Protein AF-A0A0G4FJQ0-F1 (afdb_monomer_lite)

Structure (mmCIF, N/CA/C/O backbone):
data_AF-A0A0G4FJQ0-F1
#
_entry.id   AF-A0A0G4FJQ0-F1
#
loop_
_atom_site.group_PDB
_atom_site.id
_atom_site.type_symbol
_atom_site.label_atom_id
_atom_site.label_alt_id
_atom_site.label_comp_id
_atom_site.label_asym_id
_atom_site.label_entity_id
_atom_site.label_seq_id
_atom_site.pdbx_PDB_ins_code
_atom_site.Cartn_x
_atom_site.Cartn_y
_atom_site.Cartn_z
_atom_site.occupancy
_atom_site.B_iso_or_equiv
_atom_site.auth_seq_id
_atom_site.auth_comp_id
_atom_site.auth_asym_id
_atom_site.auth_atom_id
_atom_site.pdbx_PDB_model_num
ATOM 1 N N . MET A 1 1 ? -19.719 -41.787 26.994 1.00 48.47 1 MET A N 1
ATOM 2 C CA . MET A 1 1 ? -18.683 -42.376 26.122 1.00 48.47 1 MET A CA 1
ATOM 3 C C . MET A 1 1 ? -19.285 -42.510 24.739 1.00 48.47 1 MET A C 1
ATOM 5 O O . MET A 1 1 ? -20.179 -43.319 24.557 1.00 48.47 1 MET A O 1
ATOM 9 N N . GLY A 1 2 ? -18.888 -41.643 23.816 1.00 45.47 2 GLY A N 1
ATOM 10 C CA . GLY A 1 2 ? -19.384 -41.619 22.444 1.00 45.47 2 GLY A CA 1
ATOM 11 C C . GLY A 1 2 ? -18.352 -40.880 21.615 1.00 45.47 2 GLY A C 1
ATOM 12 O O . GLY A 1 2 ? -18.324 -39.655 21.619 1.00 45.47 2 GLY A O 1
ATOM 13 N N . GLY A 1 3 ? -17.422 -41.639 21.041 1.00 44.09 3 GLY A N 1
ATOM 14 C CA . GLY A 1 3 ? -16.416 -41.122 20.128 1.00 44.09 3 GLY A CA 1
ATOM 15 C C . GLY A 1 3 ? -17.043 -40.893 18.761 1.00 44.09 3 GLY A C 1
ATOM 16 O O . GLY A 1 3 ? -17.781 -41.734 18.253 1.00 44.09 3 GLY A O 1
ATOM 17 N N . SER A 1 4 ? -16.748 -39.750 18.163 1.00 49.91 4 SER A N 1
ATOM 18 C CA . SER A 1 4 ? -16.982 -39.504 16.746 1.00 49.91 4 SER A CA 1
ATOM 19 C C . SER A 1 4 ? -15.782 -38.736 16.222 1.00 49.91 4 SER A C 1
ATOM 21 O O . SER A 1 4 ? -15.683 -37.519 16.338 1.00 49.91 4 SER A O 1
ATOM 23 N N . SER A 1 5 ? -14.829 -39.514 15.720 1.00 45.50 5 SER A N 1
ATOM 24 C CA . SER A 1 5 ? -13.862 -39.083 14.721 1.00 45.50 5 SER A CA 1
ATOM 25 C C . SER A 1 5 ? -14.615 -38.782 13.429 1.00 45.50 5 SER A C 1
ATOM 27 O O . SER A 1 5 ? -15.471 -39.584 13.069 1.00 45.50 5 SER A O 1
ATOM 29 N N . SER A 1 6 ? -14.277 -37.686 12.743 1.00 44.84 6 SER A N 1
ATOM 30 C CA . SER A 1 6 ? -14.280 -37.601 11.274 1.00 44.84 6 SER A CA 1
ATOM 31 C C . SER A 1 6 ? -13.671 -36.276 10.793 1.00 44.84 6 SER A C 1
ATOM 33 O O . SER A 1 6 ? -14.238 -35.210 10.999 1.00 44.84 6 SER A O 1
ATOM 35 N N . THR A 1 7 ? -12.498 -36.421 10.164 1.00 50.88 7 THR A N 1
ATOM 36 C CA . THR A 1 7 ? -11.995 -35.758 8.938 1.00 50.88 7 THR A CA 1
ATOM 37 C C . THR A 1 7 ? -11.987 -34.222 8.807 1.00 50.88 7 THR A C 1
ATOM 39 O O . THR A 1 7 ? -13.052 -33.607 8.785 1.00 50.88 7 THR A O 1
ATOM 42 N N . PRO A 1 8 ? -10.817 -33.596 8.547 1.00 52.09 8 PRO A N 1
ATOM 43 C CA . PRO A 1 8 ? -10.756 -32.256 7.970 1.00 52.09 8 PRO A CA 1
ATOM 44 C C . PRO A 1 8 ? -11.090 -32.296 6.468 1.00 52.09 8 PRO A C 1
ATOM 46 O O . PRO A 1 8 ? -10.490 -33.054 5.709 1.00 52.09 8 PRO A O 1
ATOM 49 N N . SER A 1 9 ? -12.046 -31.470 6.039 1.00 45.91 9 SER A N 1
ATOM 50 C CA . SER A 1 9 ? -12.288 -31.179 4.623 1.00 45.91 9 SER A CA 1
ATOM 51 C C . SER A 1 9 ? -11.188 -30.265 4.084 1.00 45.91 9 SER A C 1
ATOM 53 O O . SER A 1 9 ? -11.183 -29.062 4.344 1.00 45.91 9 SER A O 1
ATOM 55 N N . GLU A 1 10 ? -10.280 -30.840 3.300 1.00 46.84 10 GLU A N 1
ATOM 56 C CA . GLU A 1 10 ? -9.546 -30.123 2.258 1.00 46.84 10 GLU A CA 1
ATOM 57 C C . GLU A 1 10 ? -10.548 -29.463 1.303 1.00 46.84 10 GLU A C 1
ATOM 59 O O . GLU A 1 10 ? -11.473 -30.105 0.805 1.00 46.84 10 GLU A O 1
ATOM 64 N N . THR A 1 11 ? -10.372 -28.166 1.057 1.00 48.81 11 THR A N 1
ATOM 65 C CA . THR A 1 11 ? -11.055 -27.445 -0.023 1.00 48.81 11 THR A CA 1
ATOM 66 C C . THR A 1 11 ? -9.965 -26.829 -0.903 1.00 48.81 11 THR A C 1
ATOM 68 O O . THR A 1 11 ? -9.028 -26.244 -0.356 1.00 48.81 11 THR A O 1
ATOM 71 N N . PRO A 1 12 ? -10.029 -27.020 -2.232 1.00 51.97 12 PRO A N 1
ATOM 72 C CA . PRO A 1 12 ? -8.867 -26.954 -3.105 1.00 51.97 12 PRO A CA 1
ATOM 73 C C . PRO A 1 12 ? -8.392 -25.532 -3.394 1.00 51.97 12 PRO A C 1
ATOM 75 O O . PRO A 1 12 ? -9.171 -24.597 -3.586 1.00 51.97 12 PRO A O 1
ATOM 78 N N . GLU A 1 13 ? -7.072 -25.433 -3.481 1.00 44.97 13 GLU A N 1
ATOM 79 C CA . GLU A 1 13 ? -6.298 -24.326 -4.017 1.00 44.97 13 GLU A CA 1
ATOM 80 C C . GLU A 1 13 ? -6.778 -23.990 -5.439 1.00 44.97 13 GLU A C 1
ATOM 82 O O . GLU A 1 13 ? -6.621 -24.759 -6.389 1.00 44.97 13 GLU A O 1
ATOM 87 N N . SER A 1 14 ? -7.420 -22.830 -5.570 1.00 48.31 14 SER A N 1
ATOM 88 C CA . SER A 1 14 ? -7.853 -22.253 -6.840 1.00 48.31 14 SER A CA 1
ATOM 89 C C . SER A 1 14 ? -6.628 -21.813 -7.646 1.00 48.31 14 SER A C 1
ATOM 91 O O . SER A 1 14 ? -6.227 -20.651 -7.598 1.00 48.31 14 SER A O 1
ATOM 93 N N . SER A 1 15 ? -6.039 -22.743 -8.398 1.00 50.84 15 SER A N 1
ATOM 94 C CA . SER A 1 15 ? -5.095 -22.430 -9.474 1.00 50.84 15 SER A CA 1
ATOM 95 C C . SER A 1 15 ? -5.780 -21.573 -10.552 1.00 50.84 15 SER A C 1
ATOM 97 O O . SER A 1 15 ? -6.897 -21.901 -10.963 1.00 50.84 15 SER A O 1
ATOM 99 N N . PRO A 1 16 ? -5.153 -20.490 -11.046 1.00 54.75 16 PRO A N 1
ATOM 100 C CA . PRO A 1 16 ? -5.652 -19.785 -12.222 1.00 54.75 16 PRO A CA 1
ATOM 101 C C . PRO A 1 16 ? -5.537 -20.696 -13.458 1.00 54.75 16 PRO A C 1
ATOM 103 O O . PRO A 1 16 ? -4.582 -21.474 -13.548 1.00 54.75 16 PRO A O 1
ATOM 106 N N . PRO A 1 17 ? -6.468 -20.622 -14.428 1.00 47.12 17 PRO A N 1
ATOM 107 C CA . PRO A 1 17 ? -6.335 -21.390 -15.654 1.00 47.12 17 PRO A CA 1
ATOM 108 C C . PRO A 1 17 ? -5.073 -20.932 -16.386 1.00 47.12 17 PRO A C 1
ATOM 110 O O . PRO A 1 17 ? -4.906 -19.750 -16.694 1.00 47.12 17 PRO A O 1
ATOM 113 N N . ALA A 1 18 ? -4.182 -21.884 -16.657 1.00 41.84 18 ALA A N 1
ATOM 114 C CA . ALA A 1 18 ? -3.113 -21.704 -17.618 1.00 41.84 18 ALA A CA 1
ATOM 115 C C . ALA A 1 18 ? -3.754 -21.280 -18.944 1.00 41.84 18 ALA A C 1
ATOM 117 O O . ALA A 1 18 ? -4.465 -22.060 -19.576 1.00 41.84 18 ALA A O 1
ATOM 118 N N . ALA A 1 19 ? -3.539 -20.029 -19.345 1.00 47.53 19 ALA A N 1
ATOM 119 C CA . ALA A 1 19 ? -3.826 -19.592 -20.696 1.00 47.53 19 ALA A CA 1
ATOM 120 C C . ALA A 1 19 ? -2.843 -20.317 -21.621 1.00 47.53 19 ALA A C 1
ATOM 122 O O . ALA A 1 19 ? -1.743 -19.839 -21.893 1.00 47.53 19 ALA A O 1
ATOM 123 N N . THR A 1 20 ? -3.221 -21.509 -22.074 1.00 50.16 20 THR A N 1
ATOM 124 C CA . THR A 1 20 ? -2.639 -22.126 -23.259 1.00 50.16 20 THR A CA 1
ATOM 125 C C . THR A 1 20 ? -3.051 -21.268 -24.445 1.00 50.16 20 THR A C 1
ATOM 127 O O . THR A 1 20 ? -4.046 -21.532 -25.115 1.00 50.16 20 THR A O 1
ATOM 130 N N . ASN A 1 21 ? -2.292 -20.200 -24.688 1.00 53.72 21 ASN A N 1
ATOM 131 C CA . ASN A 1 21 ? -2.223 -19.595 -26.007 1.00 53.72 21 ASN A CA 1
ATOM 132 C C . ASN A 1 21 ? -1.510 -20.608 -26.906 1.00 53.72 21 ASN A C 1
ATOM 134 O O . ASN A 1 21 ? -0.311 -20.497 -27.161 1.00 53.72 21 ASN A O 1
ATOM 138 N N . GLU A 1 22 ? -2.238 -21.635 -27.345 1.00 51.16 22 GLU A N 1
ATOM 139 C CA . GLU A 1 22 ? -1.867 -22.357 -28.550 1.00 51.16 22 GLU A CA 1
ATOM 140 C C . GLU A 1 22 ? -1.936 -21.338 -29.683 1.00 51.16 22 GLU A C 1
ATOM 142 O O . GLU A 1 22 ? -2.995 -21.019 -30.220 1.00 51.16 22 GLU A O 1
ATOM 147 N N . ILE A 1 23 ? -0.783 -20.754 -29.997 1.00 54.53 23 ILE A N 1
ATOM 148 C CA . ILE A 1 23 ? -0.593 -20.012 -31.231 1.00 54.53 23 ILE A CA 1
ATOM 149 C C . ILE A 1 23 ? -0.654 -21.072 -32.328 1.00 54.53 23 ILE A C 1
ATOM 151 O O . ILE A 1 23 ? 0.353 -21.681 -32.689 1.00 54.53 23 ILE A O 1
ATOM 155 N N . ILE A 1 24 ? -1.862 -21.342 -32.816 1.00 53.91 24 ILE A N 1
ATOM 156 C CA . ILE A 1 24 ? -2.073 -22.128 -34.023 1.00 53.91 24 ILE A CA 1
ATOM 157 C C . ILE A 1 24 ? -1.514 -21.277 -35.167 1.00 53.91 24 ILE A C 1
ATOM 159 O O . ILE A 1 24 ? -2.190 -20.401 -35.702 1.00 53.91 24 ILE A O 1
ATOM 163 N N . LEU A 1 25 ? -0.241 -21.494 -35.503 1.00 54.25 25 LEU A N 1
ATOM 164 C CA . LEU A 1 25 ? 0.376 -20.975 -36.720 1.00 54.25 25 LEU A CA 1
ATOM 165 C C . LEU A 1 25 ? -0.247 -21.715 -37.905 1.00 54.25 25 LEU A C 1
ATOM 167 O O . LEU A 1 25 ? 0.255 -22.745 -38.352 1.00 54.25 25 LEU A O 1
ATOM 171 N N . THR A 1 26 ? -1.381 -21.219 -38.393 1.00 63.94 26 THR A N 1
ATOM 172 C CA . THR A 1 26 ? -1.929 -21.674 -39.668 1.00 63.94 26 THR A CA 1
ATOM 173 C C . THR A 1 26 ? -0.994 -21.244 -40.808 1.00 63.94 26 THR A C 1
ATOM 175 O O . THR A 1 26 ? -0.455 -20.133 -40.771 1.00 63.94 26 THR A O 1
ATOM 178 N N . PRO A 1 27 ? -0.799 -22.080 -41.847 1.00 59.88 27 PRO A N 1
ATOM 179 C CA . PRO A 1 27 ? 0.024 -21.739 -43.014 1.00 59.88 27 PRO A CA 1
ATOM 180 C C . PRO A 1 27 ? -0.407 -20.437 -43.706 1.00 59.88 27 PRO A C 1
ATOM 182 O O . PRO A 1 27 ? 0.423 -19.746 -44.292 1.00 59.88 27 PRO A O 1
ATOM 185 N N . ASP A 1 28 ? -1.683 -20.065 -43.577 1.00 56.53 28 ASP A N 1
ATOM 186 C CA . ASP A 1 28 ? -2.228 -18.819 -44.118 1.00 56.53 28 ASP A CA 1
ATOM 187 C C . ASP A 1 28 ? -1.639 -17.568 -43.453 1.00 56.53 28 ASP A C 1
ATOM 189 O O . ASP A 1 28 ? -1.499 -16.541 -44.112 1.00 56.53 28 ASP A O 1
ATOM 193 N N . PHE A 1 29 ? -1.216 -17.643 -42.183 1.00 61.81 29 PHE A N 1
ATOM 194 C CA . PHE A 1 29 ? -0.603 -16.504 -41.492 1.00 61.81 29 PHE A CA 1
ATOM 195 C C . PHE A 1 29 ? 0.762 -16.126 -42.086 1.00 61.81 29 PHE A C 1
ATOM 197 O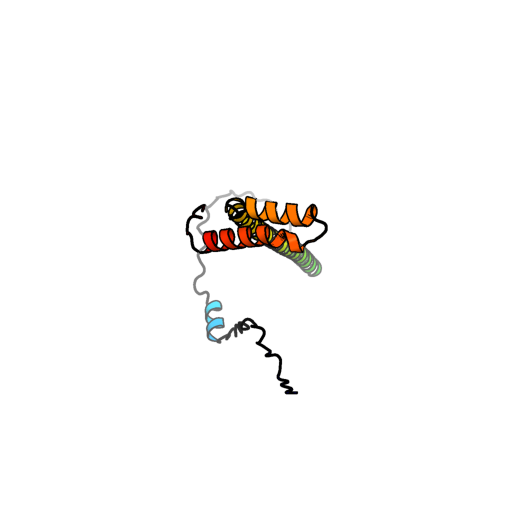 O . PHE A 1 29 ? 1.133 -14.954 -42.111 1.00 61.81 29 PHE A O 1
ATOM 204 N N . LEU A 1 30 ? 1.511 -17.105 -42.604 1.00 56.06 30 LEU A N 1
ATOM 205 C CA . LEU A 1 30 ? 2.807 -16.849 -43.238 1.00 56.06 30 LEU A CA 1
ATOM 206 C C . LEU A 1 30 ? 2.654 -16.166 -44.607 1.00 56.06 30 LEU A C 1
ATOM 208 O O . LEU A 1 30 ? 3.533 -15.400 -45.001 1.00 56.06 30 LEU A O 1
ATOM 212 N N . HIS A 1 31 ? 1.526 -16.364 -45.295 1.00 56.19 31 HIS A N 1
ATOM 213 C CA . HIS A 1 31 ? 1.254 -15.721 -46.582 1.00 56.19 31 HIS A CA 1
ATOM 214 C C . HIS A 1 31 ? 0.817 -14.255 -46.459 1.00 56.19 31 HIS A C 1
ATOM 216 O O . HIS A 1 31 ? 1.097 -13.458 -47.360 1.00 56.19 31 HIS A O 1
ATOM 222 N N . THR A 1 32 ? 0.198 -13.861 -45.342 1.00 55.38 32 THR A N 1
ATOM 223 C CA . THR A 1 32 ? -0.232 -12.469 -45.117 1.00 55.38 32 THR A CA 1
ATOM 224 C C . THR A 1 32 ? 0.939 -11.503 -44.933 1.00 55.38 32 THR A C 1
ATOM 226 O O . THR A 1 32 ? 0.790 -10.314 -45.199 1.00 55.38 32 THR A O 1
ATOM 229 N N . TYR A 1 33 ? 2.111 -11.998 -44.522 1.00 51.81 33 TYR A N 1
ATOM 230 C CA . TYR A 1 33 ? 3.321 -11.183 -44.349 1.00 51.81 33 TYR A CA 1
ATOM 231 C C . TYR A 1 33 ? 4.352 -11.346 -45.475 1.00 51.81 33 TYR A C 1
ATOM 233 O O . TYR A 1 33 ? 5.315 -10.583 -45.517 1.00 51.81 33 TYR A O 1
ATOM 241 N N . SER A 1 34 ? 4.171 -12.297 -46.402 1.00 48.59 34 SER A N 1
ATOM 242 C CA . SER A 1 34 ? 5.113 -12.522 -47.511 1.00 48.59 34 SER A CA 1
ATOM 243 C C . SER A 1 34 ? 4.745 -11.803 -48.811 1.00 48.59 34 SER A C 1
ATOM 245 O O . SER A 1 34 ? 5.483 -11.917 -49.786 1.00 48.59 34 SER A O 1
ATOM 247 N N . THR A 1 35 ? 3.623 -11.078 -48.854 1.00 51.53 35 THR A N 1
ATOM 248 C CA . THR A 1 35 ? 3.133 -10.437 -50.086 1.00 51.53 35 THR A CA 1
ATOM 249 C C . THR A 1 35 ? 2.864 -8.955 -49.854 1.00 51.53 35 THR A C 1
ATOM 251 O O . THR A 1 35 ? 1.736 -8.479 -49.917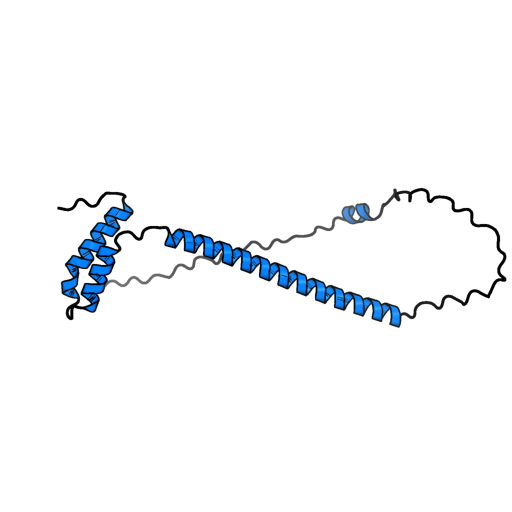 1.00 51.53 35 THR A O 1
ATOM 254 N N . THR A 1 36 ? 3.925 -8.198 -49.575 1.00 46.19 36 THR A N 1
ATOM 255 C CA . THR A 1 36 ? 3.902 -6.731 -49.642 1.00 46.19 36 THR A CA 1
ATOM 256 C C . THR A 1 36 ? 3.987 -6.295 -51.110 1.00 46.19 36 THR A C 1
ATOM 258 O O . THR A 1 36 ? 4.971 -5.706 -51.553 1.00 46.19 36 THR A O 1
ATOM 261 N N . GLU A 1 37 ? 2.958 -6.612 -51.899 1.00 52.66 37 GLU A N 1
ATOM 262 C CA . GLU A 1 37 ? 2.658 -5.863 -53.121 1.00 52.66 37 GLU A CA 1
ATOM 263 C C . GLU A 1 37 ? 2.079 -4.513 -52.684 1.00 52.66 37 GLU A C 1
ATOM 265 O O . GLU A 1 37 ? 0.934 -4.417 -52.249 1.00 52.66 37 GLU A O 1
ATOM 270 N N . GLY A 1 38 ? 2.909 -3.469 -52.728 1.00 48.38 38 GLY A N 1
ATOM 271 C CA . GLY A 1 38 ? 2.499 -2.106 -52.388 1.00 48.38 38 GLY A CA 1
ATOM 272 C C . GLY A 1 38 ? 3.517 -1.379 -51.522 1.00 48.38 38 GLY A C 1
ATOM 273 O O . GLY A 1 38 ? 3.236 -1.031 -50.378 1.00 48.38 38 GLY A O 1
ATOM 274 N N . ALA A 1 39 ? 4.711 -1.138 -52.062 1.00 47.41 39 ALA A N 1
ATOM 275 C CA . ALA A 1 39 ? 5.641 -0.194 -51.456 1.00 47.41 39 ALA A CA 1
ATOM 276 C C . ALA A 1 39 ? 5.014 1.220 -51.454 1.00 47.41 39 ALA A C 1
ATOM 278 O O . ALA A 1 39 ? 4.577 1.681 -52.513 1.00 47.41 39 ALA A O 1
ATOM 279 N N . PRO A 1 40 ? 4.979 1.943 -50.320 1.00 46.50 40 PRO A N 1
ATOM 280 C CA . PRO A 1 40 ? 4.668 3.364 -50.339 1.00 46.50 40 PRO A CA 1
ATOM 281 C C . PRO A 1 40 ? 5.789 4.111 -51.074 1.00 46.50 40 PRO A C 1
ATOM 283 O O . PRO A 1 40 ? 6.966 3.991 -50.728 1.00 46.50 40 PRO A O 1
ATOM 286 N N . GLN A 1 41 ? 5.420 4.872 -52.108 1.00 54.28 41 GLN A N 1
ATOM 287 C CA . GLN A 1 41 ? 6.321 5.812 -52.776 1.00 54.28 41 GLN A CA 1
ATOM 288 C C . GLN A 1 41 ? 6.941 6.772 -51.744 1.00 54.28 41 GLN A C 1
ATOM 290 O O . GLN A 1 41 ? 6.203 7.354 -50.943 1.00 54.28 41 GLN A O 1
ATOM 295 N N . PRO A 1 42 ? 8.265 7.003 -51.770 1.00 59.75 42 PRO A N 1
ATOM 296 C CA . PRO A 1 42 ? 8.853 8.110 -51.031 1.00 59.75 42 PRO A CA 1
ATOM 297 C C . PRO A 1 42 ? 8.411 9.455 -51.647 1.00 59.75 42 PRO A C 1
ATOM 299 O O . PRO A 1 42 ? 8.231 9.541 -52.866 1.00 59.75 42 PRO A O 1
ATOM 302 N N . PRO A 1 43 ? 8.228 10.513 -50.834 1.00 61.53 43 PRO A N 1
ATOM 303 C CA . PRO A 1 43 ? 7.811 11.827 -51.320 1.00 61.53 43 PRO A CA 1
ATOM 304 C C . PRO A 1 43 ? 8.853 12.440 -52.277 1.00 61.53 43 PRO A C 1
ATOM 306 O O . PRO A 1 43 ? 10.051 12.178 -52.122 1.00 61.53 43 PRO A O 1
ATOM 309 N N . PRO A 1 44 ? 8.433 13.276 -53.249 1.00 53.66 44 PRO A N 1
ATOM 310 C CA . PRO A 1 44 ? 9.348 13.911 -54.193 1.00 53.66 44 PRO A CA 1
ATOM 311 C C . PRO A 1 44 ? 10.291 14.862 -53.451 1.00 53.66 44 PRO A C 1
ATOM 313 O O . PRO A 1 44 ? 9.853 15.820 -52.811 1.00 53.66 44 PRO A O 1
ATOM 316 N N . GLN A 1 45 ? 11.595 14.593 -53.528 1.00 57.34 45 GLN A N 1
ATOM 317 C CA . GLN A 1 45 ? 12.606 15.504 -53.002 1.00 57.34 45 GLN A CA 1
ATOM 318 C C . GLN A 1 45 ? 12.732 16.754 -53.891 1.00 57.34 45 GLN A C 1
ATOM 320 O O . GLN A 1 45 ? 12.643 16.643 -55.117 1.00 57.34 45 GLN A O 1
ATOM 325 N N . PRO A 1 46 ? 12.953 17.944 -53.301 1.00 48.91 46 PRO A N 1
ATOM 326 C CA . PRO A 1 46 ? 13.240 19.156 -54.055 1.00 48.91 46 PRO A CA 1
ATOM 327 C C . PRO A 1 46 ? 14.564 19.006 -54.813 1.00 48.91 46 PRO A C 1
ATOM 329 O O . PRO A 1 46 ? 15.583 18.629 -54.239 1.00 48.91 46 PRO A O 1
ATOM 332 N N . GLN A 1 47 ? 14.539 19.313 -56.112 1.00 48.62 47 GLN A N 1
ATOM 333 C CA . GLN A 1 47 ? 15.734 19.374 -56.946 1.00 48.62 47 GLN A CA 1
ATOM 334 C C . GLN A 1 47 ? 16.607 20.553 -56.506 1.00 48.62 47 GLN A C 1
ATOM 336 O O . GLN A 1 47 ? 16.375 21.694 -56.898 1.00 48.62 47 GLN A O 1
ATOM 341 N N . THR A 1 48 ? 17.625 20.283 -55.697 1.00 44.25 48 THR A N 1
ATOM 342 C CA . THR A 1 48 ? 18.782 21.164 -55.566 1.00 44.25 48 THR A CA 1
ATOM 343 C C . THR A 1 48 ? 19.701 20.920 -56.756 1.00 44.25 48 THR A C 1
ATOM 345 O O . THR A 1 48 ? 20.487 19.976 -56.788 1.00 44.25 48 THR A O 1
ATOM 348 N N . SER A 1 49 ? 19.584 21.787 -57.759 1.00 52.00 49 SER A N 1
ATOM 349 C CA . SER A 1 49 ? 20.628 22.010 -58.753 1.00 52.00 49 SER A CA 1
ATOM 350 C C . SER A 1 49 ? 21.890 22.486 -58.032 1.00 52.00 49 SER A C 1
ATOM 352 O O . SER A 1 49 ? 21.905 23.590 -57.484 1.00 52.00 49 SER A O 1
ATOM 354 N N . LEU A 1 50 ? 22.929 21.658 -58.012 1.00 43.59 50 LEU A N 1
ATOM 355 C CA . LEU A 1 50 ? 24.271 22.087 -57.646 1.00 43.59 50 LEU A CA 1
ATOM 356 C C . LEU A 1 50 ? 25.166 21.956 -58.871 1.00 43.59 50 LEU A C 1
ATOM 358 O O . LEU A 1 50 ? 25.378 20.870 -59.408 1.00 43.59 50 LEU A O 1
ATOM 362 N N . ASP A 1 51 ? 25.593 23.138 -59.295 1.00 38.91 51 ASP A N 1
ATOM 363 C CA . ASP A 1 51 ? 26.618 23.471 -60.260 1.00 38.91 51 ASP A CA 1
ATOM 364 C C . ASP A 1 51 ? 27.771 22.473 -60.359 1.00 38.91 51 ASP A C 1
ATOM 366 O O . ASP A 1 51 ? 28.292 21.940 -59.375 1.00 38.91 51 ASP A O 1
ATOM 370 N N . ALA A 1 52 ? 28.216 22.326 -61.602 1.00 50.53 52 ALA A N 1
ATOM 371 C CA . ALA A 1 52 ? 29.479 21.735 -61.970 1.00 50.53 52 ALA A CA 1
ATOM 372 C C . ALA A 1 52 ? 30.637 22.426 -61.229 1.00 50.53 52 ALA A C 1
ATOM 374 O O . ALA A 1 52 ? 30.947 23.597 -61.446 1.00 50.53 52 ALA A O 1
ATOM 375 N N . SER A 1 53 ? 31.339 21.666 -60.397 1.00 47.34 53 SER A N 1
ATOM 376 C CA . SER A 1 53 ? 32.739 21.939 -60.098 1.00 47.34 53 SER A CA 1
ATOM 377 C C . SER A 1 53 ? 33.490 20.621 -60.067 1.00 47.34 53 SER A C 1
ATOM 379 O O . SER A 1 53 ? 33.380 19.812 -59.148 1.00 47.34 53 SER A O 1
ATOM 381 N N . GLU A 1 54 ? 34.198 20.410 -61.167 1.00 51.66 54 GLU A N 1
ATOM 382 C CA . GLU A 1 54 ? 35.123 19.327 -61.433 1.00 51.66 54 GLU A CA 1
ATOM 383 C C . GLU A 1 54 ? 36.250 19.355 -60.391 1.00 51.66 54 GLU A C 1
ATOM 385 O O . GLU A 1 54 ? 37.133 20.211 -60.420 1.00 51.66 54 GLU A O 1
ATOM 390 N N . ALA A 1 55 ? 36.195 18.427 -59.437 1.00 51.19 55 ALA A N 1
ATOM 391 C CA . ALA A 1 55 ? 37.311 18.092 -58.563 1.00 51.19 55 ALA A CA 1
ATOM 392 C C . ALA A 1 55 ? 37.925 16.771 -59.061 1.00 51.19 55 ALA A C 1
ATOM 394 O O . ALA A 1 55 ? 37.179 15.840 -59.377 1.00 51.19 55 ALA A O 1
ATOM 395 N N . PRO A 1 56 ? 39.262 16.659 -59.162 1.00 50.91 56 PRO A N 1
ATOM 396 C CA . PRO A 1 56 ? 39.902 15.481 -59.729 1.00 50.91 56 PRO A CA 1
ATOM 397 C C . PRO A 1 56 ? 39.587 14.246 -58.885 1.00 50.91 56 PRO A C 1
ATOM 399 O O . PRO A 1 56 ? 39.759 14.245 -57.665 1.00 50.91 56 PRO A O 1
ATOM 402 N N . ALA A 1 57 ? 39.125 13.196 -59.564 1.00 53.78 57 ALA A N 1
ATOM 403 C CA . ALA A 1 57 ? 38.819 11.896 -58.995 1.00 53.78 57 ALA A CA 1
ATOM 404 C C . ALA A 1 57 ? 40.024 11.340 -58.218 1.00 53.78 57 ALA A C 1
ATOM 406 O O . ALA A 1 57 ? 40.964 10.790 -58.794 1.00 53.78 57 ALA A O 1
ATOM 407 N N . ALA A 1 58 ? 39.982 11.463 -56.892 1.00 61.34 58 ALA A N 1
ATOM 408 C CA . ALA A 1 58 ? 40.754 10.597 -56.019 1.00 61.34 58 ALA A CA 1
ATOM 409 C C . ALA A 1 58 ? 40.190 9.172 -56.166 1.00 61.34 58 ALA A C 1
ATOM 411 O O . ALA A 1 58 ? 38.965 9.015 -56.199 1.00 61.34 58 ALA A O 1
ATOM 412 N N . PRO A 1 59 ? 41.031 8.128 -56.269 1.00 56.03 59 PRO A N 1
ATOM 413 C CA . PRO A 1 59 ? 40.532 6.763 -56.317 1.00 56.03 59 PRO A CA 1
ATOM 414 C C . PRO A 1 59 ? 39.722 6.509 -55.045 1.00 56.03 59 PRO A C 1
ATOM 416 O O . PRO A 1 59 ? 40.247 6.636 -53.937 1.00 56.03 59 PRO A O 1
ATOM 419 N N . ALA A 1 60 ? 38.437 6.186 -55.207 1.00 57.97 60 ALA A N 1
ATOM 420 C CA . ALA A 1 60 ? 37.598 5.723 -54.116 1.00 57.97 60 ALA A CA 1
ATOM 421 C C . ALA A 1 60 ? 38.328 4.556 -53.443 1.00 57.97 60 ALA A C 1
ATOM 423 O O . ALA A 1 60 ? 38.541 3.508 -54.058 1.00 57.97 60 ALA A O 1
ATOM 424 N N . ALA A 1 61 ? 38.780 4.768 -52.205 1.00 59.62 61 ALA A N 1
ATOM 425 C CA . ALA A 1 61 ? 39.353 3.698 -51.414 1.00 59.62 61 ALA A CA 1
ATOM 426 C C . ALA A 1 61 ? 38.323 2.557 -51.373 1.00 59.62 61 ALA A C 1
ATOM 428 O O . ALA A 1 61 ? 37.139 2.834 -51.154 1.00 59.62 61 ALA A O 1
ATOM 429 N N . PRO A 1 62 ? 38.729 1.297 -51.609 1.00 55.75 62 PRO A N 1
ATOM 430 C CA . PRO A 1 62 ? 37.802 0.180 -51.553 1.00 55.75 62 PRO A CA 1
ATOM 431 C C . PRO A 1 62 ? 37.130 0.199 -50.183 1.00 55.75 62 PRO A C 1
ATOM 433 O O . PRO A 1 62 ? 37.819 0.196 -49.159 1.00 55.75 62 PRO A O 1
ATOM 436 N N . SER A 1 63 ? 35.797 0.270 -50.164 1.00 62.97 63 SER A N 1
ATOM 437 C CA . SER A 1 63 ? 34.999 0.118 -48.952 1.00 62.97 63 SER A CA 1
ATOM 438 C C . SER A 1 63 ? 35.368 -1.233 -48.357 1.00 62.97 63 SER A C 1
ATOM 440 O O . SER A 1 63 ? 34.953 -2.276 -48.861 1.00 62.97 63 SER A O 1
ATOM 442 N N . ARG A 1 64 ? 36.249 -1.230 -47.351 1.00 64.94 64 ARG A N 1
ATOM 443 C CA . ARG A 1 64 ? 36.626 -2.461 -46.667 1.00 64.94 64 ARG A CA 1
ATOM 444 C C . ARG A 1 64 ? 35.336 -3.035 -46.079 1.00 64.94 64 ARG A C 1
ATOM 446 O O . ARG A 1 64 ? 34.636 -2.284 -45.396 1.00 64.94 64 ARG A O 1
ATOM 453 N N . PRO A 1 65 ? 34.986 -4.300 -46.371 1.00 68.56 65 PRO A N 1
ATOM 454 C CA . PRO A 1 65 ? 33.849 -4.933 -45.722 1.00 68.56 65 PRO A CA 1
ATOM 455 C C . PRO A 1 65 ? 34.051 -4.798 -44.213 1.00 68.56 65 PRO A C 1
ATOM 457 O O . PRO A 1 65 ? 35.159 -5.031 -43.723 1.00 68.56 65 PRO A O 1
ATOM 460 N N . LEU A 1 66 ? 33.023 -4.322 -43.504 1.00 70.25 66 LEU A N 1
ATOM 461 C CA . LEU A 1 66 ? 33.072 -4.240 -42.048 1.00 70.25 66 LEU A CA 1
ATOM 462 C C . LEU A 1 66 ? 33.418 -5.633 -41.527 1.00 70.25 66 LEU A C 1
ATOM 464 O O . LEU A 1 66 ? 32.728 -6.599 -41.851 1.00 70.25 66 LEU A O 1
ATOM 468 N N . ASP A 1 67 ? 34.501 -5.717 -40.762 1.00 83.25 67 ASP A N 1
ATOM 469 C CA . ASP A 1 67 ? 34.973 -6.985 -40.230 1.00 83.25 67 ASP A CA 1
ATOM 470 C C . ASP A 1 67 ? 33.880 -7.575 -39.338 1.00 83.25 67 ASP A C 1
ATOM 472 O O . ASP A 1 67 ? 33.274 -6.862 -38.531 1.00 83.25 67 ASP A O 1
ATOM 476 N N . GLU A 1 68 ? 33.610 -8.867 -39.465 1.00 84.19 68 GLU A N 1
ATOM 477 C CA . GLU A 1 68 ? 32.481 -9.512 -38.786 1.00 84.19 68 GLU A CA 1
ATOM 478 C C . GLU A 1 68 ? 32.584 -9.393 -37.253 1.00 84.19 68 GLU A C 1
ATOM 480 O O . GLU A 1 68 ? 31.577 -9.281 -36.550 1.00 84.19 68 GLU A O 1
ATOM 485 N N . ALA A 1 69 ? 33.814 -9.268 -36.742 1.00 86.06 69 ALA A N 1
ATOM 486 C CA . ALA A 1 69 ? 34.113 -8.947 -35.349 1.00 86.06 69 ALA A CA 1
ATOM 487 C C . ALA A 1 69 ? 33.542 -7.587 -34.900 1.00 86.06 69 ALA A C 1
ATOM 489 O O . ALA A 1 69 ? 32.985 -7.485 -33.808 1.00 86.06 69 ALA A O 1
ATOM 490 N N . THR A 1 70 ? 33.614 -6.555 -35.747 1.00 90.56 70 THR A N 1
ATOM 491 C CA . THR A 1 70 ? 33.077 -5.218 -35.427 1.00 90.56 70 THR A CA 1
ATOM 492 C C . THR A 1 70 ? 31.550 -5.211 -35.391 1.00 90.56 70 THR A C 1
ATOM 494 O O . THR A 1 70 ? 30.949 -4.568 -34.533 1.00 90.56 70 THR A O 1
ATOM 497 N N . VAL A 1 71 ? 30.905 -5.993 -36.262 1.00 90.88 71 VAL A N 1
ATOM 498 C CA . VAL A 1 71 ? 29.444 -6.165 -36.267 1.00 90.88 71 VAL A CA 1
ATOM 499 C C . VAL A 1 71 ? 28.979 -6.934 -35.027 1.00 90.88 71 VAL A C 1
ATOM 501 O O . VAL A 1 71 ? 27.969 -6.573 -34.416 1.00 90.88 71 VAL A O 1
ATOM 504 N N . ALA A 1 72 ? 29.720 -7.969 -34.623 1.00 92.06 72 ALA A N 1
ATOM 505 C CA . ALA A 1 72 ? 29.439 -8.722 -33.405 1.00 92.06 72 ALA A CA 1
ATOM 506 C C . ALA A 1 72 ? 29.583 -7.853 -32.143 1.00 92.06 72 ALA A C 1
ATOM 508 O O . ALA A 1 72 ? 28.728 -7.913 -31.258 1.00 92.06 72 ALA A O 1
ATOM 509 N N . GLU A 1 73 ? 30.612 -7.004 -32.078 1.00 93.44 73 GLU A N 1
ATOM 510 C CA . GLU A 1 73 ? 30.816 -6.073 -30.965 1.00 93.44 73 GLU A CA 1
ATOM 511 C C . GLU A 1 73 ? 29.685 -5.042 -30.863 1.00 93.44 73 GLU A C 1
ATOM 513 O O . GLU A 1 73 ? 29.137 -4.828 -29.777 1.00 93.44 73 GLU A O 1
ATOM 518 N N . LEU A 1 74 ? 29.258 -4.475 -31.996 1.00 95.19 74 LEU A N 1
ATOM 519 C CA . LEU A 1 74 ? 28.151 -3.518 -32.042 1.00 95.19 74 LEU A CA 1
ATOM 520 C C . LEU A 1 74 ? 26.829 -4.150 -31.580 1.00 95.19 74 LEU A C 1
ATOM 522 O O . LEU A 1 74 ? 26.071 -3.542 -30.822 1.00 95.19 74 LEU A O 1
ATOM 526 N N . ARG A 1 75 ? 26.571 -5.404 -31.977 1.00 95.69 75 ARG A N 1
ATOM 527 C CA . ARG A 1 75 ? 25.403 -6.166 -31.513 1.00 95.69 75 ARG A CA 1
ATOM 528 C C . ARG A 1 75 ? 25.471 -6.432 -30.010 1.00 95.69 75 ARG A C 1
ATOM 530 O O . ARG A 1 75 ? 24.489 -6.205 -29.309 1.00 95.69 75 ARG A O 1
ATOM 537 N N . ALA A 1 76 ? 26.629 -6.845 -29.497 1.00 96.56 76 ALA A N 1
ATOM 538 C CA . ALA A 1 76 ? 26.821 -7.082 -28.068 1.00 96.56 76 ALA A CA 1
ATOM 539 C C . ALA A 1 76 ? 26.675 -5.797 -27.235 1.00 96.56 76 ALA A C 1
ATOM 541 O O . ALA A 1 76 ? 26.205 -5.832 -26.095 1.00 96.56 76 ALA A O 1
ATOM 542 N N . GLN A 1 77 ? 27.073 -4.643 -27.773 1.00 96.88 77 GLN A N 1
ATOM 543 C CA . GLN A 1 77 ? 26.820 -3.352 -27.140 1.00 96.88 77 GLN A CA 1
ATOM 544 C C . GLN A 1 77 ? 25.321 -3.034 -27.103 1.00 96.88 77 GLN A C 1
ATOM 546 O O . GLN A 1 77 ? 24.791 -2.740 -26.031 1.00 96.88 77 GLN A O 1
ATOM 551 N N . TRP A 1 78 ? 24.631 -3.175 -28.235 1.00 97.19 78 TRP A N 1
ATOM 552 C CA . TRP A 1 78 ? 23.193 -2.938 -28.318 1.00 97.19 78 TRP A CA 1
ATOM 553 C C . TRP A 1 78 ? 22.394 -3.848 -27.373 1.00 97.19 78 TRP A C 1
ATOM 555 O O . TRP A 1 78 ? 21.518 -3.374 -26.654 1.00 97.19 78 TRP A O 1
ATOM 565 N N . GLU A 1 79 ? 22.732 -5.138 -27.291 1.00 97.94 79 GLU A N 1
ATOM 566 C CA . GLU A 1 79 ? 22.076 -6.081 -26.376 1.00 97.94 79 GLU A CA 1
ATOM 567 C C . GLU A 1 79 ? 22.262 -5.700 -24.905 1.00 97.94 79 GLU A C 1
ATOM 569 O O . GLU A 1 79 ? 21.329 -5.827 -24.108 1.00 97.94 79 GLU A O 1
ATOM 574 N N . ARG A 1 80 ? 23.451 -5.216 -24.525 1.00 97.50 80 ARG A N 1
ATOM 575 C CA . ARG A 1 80 ? 23.709 -4.738 -23.160 1.00 97.50 80 ARG A CA 1
ATOM 576 C C . ARG A 1 80 ? 22.842 -3.529 -22.830 1.00 97.50 80 ARG A C 1
ATOM 578 O O . ARG A 1 80 ? 22.196 -3.516 -21.785 1.00 97.50 80 ARG A O 1
ATOM 585 N N . GLU A 1 81 ? 22.786 -2.548 -23.724 1.00 97.06 81 GLU A N 1
ATOM 586 C CA . GLU A 1 81 ? 21.947 -1.360 -23.541 1.00 97.06 81 GLU A CA 1
ATOM 587 C C . GLU A 1 81 ? 20.459 -1.715 -23.485 1.00 97.06 81 GLU A C 1
ATOM 589 O O . GLU A 1 81 ? 19.729 -1.207 -22.632 1.00 97.06 81 GLU A O 1
ATOM 594 N N . TYR A 1 82 ? 20.012 -2.624 -24.351 1.00 96.81 82 TYR A N 1
ATOM 595 C CA . TYR A 1 82 ? 18.635 -3.102 -24.371 1.00 96.81 82 TYR A CA 1
ATOM 596 C C . TYR A 1 82 ? 18.258 -3.804 -23.061 1.00 96.81 82 TYR A C 1
ATOM 598 O O . TYR A 1 82 ? 17.230 -3.485 -22.465 1.00 96.81 82 TYR A O 1
ATOM 606 N N . ARG A 1 83 ? 19.118 -4.697 -22.551 1.00 97.69 83 ARG A N 1
ATOM 607 C CA . ARG A 1 83 ? 18.901 -5.369 -21.258 1.00 97.69 83 ARG A CA 1
ATOM 608 C C . ARG A 1 83 ? 18.815 -4.376 -20.103 1.00 97.69 83 ARG A C 1
ATOM 610 O O . ARG A 1 83 ? 17.938 -4.515 -19.257 1.00 97.69 83 ARG A O 1
ATOM 617 N N . MET A 1 84 ? 19.681 -3.364 -20.079 1.00 97.06 84 MET A N 1
ATOM 618 C CA . MET A 1 84 ? 19.638 -2.331 -19.040 1.00 97.06 84 MET A CA 1
ATOM 619 C C . MET A 1 84 ? 18.344 -1.515 -19.092 1.00 97.06 84 MET A C 1
ATOM 621 O O . MET A 1 84 ? 17.742 -1.264 -18.049 1.00 97.06 84 MET A O 1
ATOM 625 N N . LYS A 1 85 ? 17.881 -1.142 -20.292 1.00 97.81 85 LYS A N 1
ATOM 626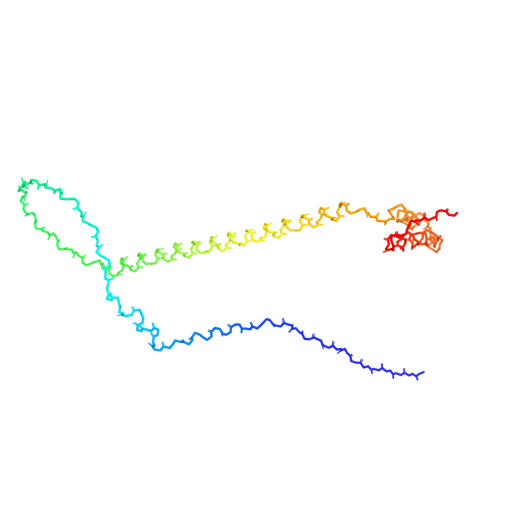 C CA . LYS A 1 85 ? 16.595 -0.449 -20.465 1.00 97.81 85 LYS A CA 1
ATOM 627 C C . LYS A 1 85 ? 15.426 -1.303 -19.984 1.00 97.81 85 LYS A C 1
ATOM 629 O O . LYS A 1 85 ? 14.587 -0.807 -19.240 1.00 97.81 85 LYS A O 1
ATOM 634 N N . LEU A 1 86 ? 15.417 -2.588 -20.332 1.00 98.06 86 LEU A N 1
ATOM 635 C CA . LEU A 1 86 ? 14.360 -3.512 -19.927 1.00 98.06 86 LEU A CA 1
ATOM 636 C C . LEU A 1 86 ? 14.283 -3.671 -18.400 1.00 98.06 86 LEU A C 1
ATOM 638 O O . LEU A 1 86 ? 13.197 -3.648 -17.825 1.00 98.06 86 LEU A O 1
ATOM 642 N N . LEU A 1 87 ? 15.433 -3.784 -17.727 1.00 97.94 87 LEU A N 1
ATOM 643 C CA . LEU A 1 87 ? 15.480 -3.832 -16.263 1.00 97.94 87 LEU A CA 1
ATOM 644 C C . LEU A 1 87 ? 14.975 -2.527 -15.635 1.00 97.94 87 LEU A C 1
ATOM 646 O O . LEU A 1 87 ? 14.204 -2.573 -14.680 1.00 97.94 87 LEU A O 1
ATOM 650 N N . ALA A 1 88 ? 15.345 -1.373 -16.195 1.00 97.94 88 ALA A N 1
ATOM 651 C CA . ALA A 1 88 ? 14.881 -0.078 -15.703 1.00 97.94 88 ALA A CA 1
ATOM 652 C C . ALA A 1 88 ? 13.357 0.093 -15.845 1.00 97.94 88 ALA A C 1
ATOM 654 O O . ALA A 1 88 ? 12.703 0.600 -14.933 1.00 97.94 88 ALA A O 1
ATOM 655 N N . GLU A 1 89 ? 12.767 -0.363 -16.953 1.00 97.44 89 GLU A N 1
ATOM 656 C CA . GLU A 1 89 ? 11.310 -0.375 -17.138 1.00 97.44 89 GLU A CA 1
ATOM 657 C C . GLU A 1 89 ? 10.614 -1.310 -16.140 1.00 97.44 89 GLU A C 1
ATOM 659 O O . GLU A 1 89 ? 9.577 -0.957 -15.572 1.00 97.44 89 GLU A O 1
ATOM 664 N N . PHE A 1 90 ? 11.205 -2.471 -15.853 1.00 98.12 90 PHE A N 1
ATOM 665 C CA . PHE A 1 90 ? 10.672 -3.393 -14.853 1.00 98.12 90 PHE A CA 1
ATOM 666 C C . PHE A 1 90 ? 10.724 -2.809 -13.431 1.00 98.12 90 PHE A C 1
ATOM 668 O O . PHE A 1 90 ? 9.762 -2.899 -12.668 1.00 98.12 90 PHE A O 1
ATOM 675 N N . GLU A 1 91 ? 11.823 -2.154 -13.061 1.00 97.88 91 GLU A N 1
ATOM 676 C CA . GLU A 1 91 ? 11.925 -1.485 -11.761 1.00 97.88 91 GLU A CA 1
ATOM 677 C C . GLU A 1 91 ? 10.951 -0.312 -11.639 1.00 97.88 91 GLU A C 1
ATOM 679 O O . GLU A 1 91 ? 10.347 -0.115 -10.580 1.00 97.88 91 GLU A O 1
ATOM 684 N N . LYS A 1 92 ? 10.761 0.445 -12.726 1.00 98.00 92 LYS A N 1
ATOM 685 C CA . LYS A 1 92 ? 9.801 1.547 -12.783 1.00 98.00 92 LYS A CA 1
ATOM 686 C C . LYS A 1 92 ? 8.372 1.049 -12.580 1.00 98.00 92 LYS A C 1
ATOM 688 O O . LYS A 1 92 ? 7.692 1.535 -11.682 1.00 98.00 92 LYS A O 1
ATOM 693 N N . THR A 1 93 ? 7.946 0.049 -13.349 1.00 96.69 93 THR A N 1
ATOM 694 C CA . THR A 1 93 ? 6.597 -0.533 -13.226 1.00 96.69 93 THR A CA 1
ATOM 695 C C . THR A 1 93 ? 6.360 -1.122 -11.836 1.00 96.69 93 THR A C 1
ATOM 697 O O . THR A 1 93 ? 5.296 -0.924 -11.251 1.00 96.69 93 THR A O 1
ATOM 700 N N . LYS A 1 94 ? 7.370 -1.770 -11.240 1.00 97.81 94 LYS A N 1
ATOM 701 C CA . LYS A 1 94 ? 7.295 -2.251 -9.855 1.00 97.81 94 LYS A CA 1
ATOM 702 C C . LYS A 1 94 ? 7.104 -1.108 -8.855 1.00 97.81 94 LYS A C 1
ATOM 704 O O . LYS A 1 94 ? 6.316 -1.250 -7.920 1.00 97.81 94 LYS A O 1
ATOM 709 N N . ARG A 1 95 ? 7.824 0.005 -9.018 1.00 97.50 95 ARG A N 1
ATOM 710 C CA . ARG A 1 95 ? 7.687 1.173 -8.137 1.00 97.50 95 ARG A CA 1
ATOM 711 C C . ARG A 1 95 ? 6.293 1.784 -8.251 1.00 97.50 95 ARG A C 1
ATOM 713 O O . ARG A 1 95 ? 5.650 1.972 -7.226 1.00 97.50 95 ARG A O 1
ATOM 720 N N . GLU A 1 96 ? 5.809 1.994 -9.471 1.00 97.56 96 GLU A N 1
ATOM 721 C CA . GLU A 1 96 ? 4.465 2.524 -9.732 1.00 97.56 96 GLU A CA 1
ATOM 722 C C . GLU A 1 96 ? 3.373 1.623 -9.132 1.00 97.56 96 GLU A C 1
ATOM 724 O O . GLU A 1 96 ? 2.441 2.110 -8.494 1.00 97.56 96 GLU A O 1
ATOM 729 N N . ALA A 1 97 ? 3.516 0.298 -9.247 1.00 96.50 97 ALA A N 1
ATOM 730 C CA . ALA A 1 97 ? 2.594 -0.651 -8.627 1.00 96.50 97 ALA A CA 1
ATOM 731 C C . ALA A 1 97 ? 2.605 -0.567 -7.089 1.00 96.50 97 ALA A C 1
ATOM 733 O O . ALA A 1 97 ? 1.549 -0.621 -6.457 1.00 96.50 97 ALA A O 1
ATOM 734 N N . MET A 1 98 ? 3.781 -0.405 -6.472 1.00 96.00 98 MET A N 1
ATOM 735 C CA . MET A 1 98 ? 3.875 -0.234 -5.018 1.00 96.00 98 MET A CA 1
ATOM 736 C C . MET A 1 98 ? 3.303 1.108 -4.551 1.00 96.00 98 MET A C 1
ATOM 738 O O . MET A 1 98 ? 2.623 1.148 -3.529 1.00 96.00 98 MET A O 1
ATOM 742 N N . GLU A 1 99 ? 3.515 2.190 -5.299 1.00 97.00 99 GLU A N 1
ATOM 743 C CA . GLU A 1 99 ? 2.914 3.500 -5.018 1.00 97.00 99 GLU A CA 1
ATOM 744 C C . GLU A 1 99 ? 1.378 3.453 -5.129 1.00 97.00 99 GLU A C 1
ATOM 746 O O . GLU A 1 99 ? 0.670 3.975 -4.262 1.00 97.00 99 GLU A O 1
ATOM 751 N N . ALA A 1 100 ? 0.837 2.753 -6.129 1.00 95.38 100 ALA A N 1
ATOM 752 C CA . ALA A 1 100 ? -0.603 2.540 -6.271 1.00 95.38 100 ALA A CA 1
ATOM 753 C C . ALA A 1 100 ? -1.200 1.732 -5.101 1.00 95.38 100 ALA A C 1
ATOM 755 O O . ALA A 1 100 ? -2.270 2.062 -4.586 1.00 95.38 100 ALA A O 1
ATOM 756 N N . GLU A 1 101 ? -0.511 0.691 -4.627 1.00 93.75 101 GLU A N 1
ATOM 757 C CA . GLU A 1 101 ? -0.962 -0.048 -3.442 1.00 93.75 101 GLU A CA 1
ATOM 758 C C . GLU A 1 101 ? -0.846 0.785 -2.157 1.00 93.75 101 GLU A C 1
ATOM 760 O O . GLU A 1 101 ? -1.758 0.744 -1.329 1.00 93.75 101 GLU A O 1
ATOM 765 N N . MET A 1 102 ? 0.211 1.588 -1.999 1.00 93.94 102 MET A N 1
ATOM 766 C CA . MET A 1 102 ? 0.367 2.487 -0.848 1.00 93.94 102 MET A CA 1
ATOM 767 C C . MET A 1 102 ? -0.768 3.509 -0.783 1.00 93.94 102 MET A C 1
ATOM 769 O O . MET A 1 102 ? -1.456 3.586 0.231 1.00 93.94 102 MET A O 1
ATOM 773 N N . THR A 1 103 ? -1.051 4.209 -1.881 1.00 93.94 103 THR A N 1
ATOM 774 C CA . THR A 1 103 ? -2.170 5.168 -1.951 1.00 93.94 103 THR A CA 1
ATOM 775 C C . THR A 1 103 ? -3.523 4.494 -1.696 1.00 93.94 103 THR A C 1
ATOM 777 O O . THR A 1 103 ? -4.382 5.035 -0.991 1.00 93.94 103 THR A O 1
ATOM 780 N N . ARG A 1 104 ? -3.720 3.259 -2.182 1.00 92.88 104 ARG A N 1
ATOM 781 C CA . ARG A 1 104 ? -4.916 2.465 -1.871 1.00 92.88 104 ARG A CA 1
ATOM 782 C C . ARG A 1 104 ? -5.025 2.172 -0.376 1.00 92.88 104 ARG A C 1
ATOM 784 O O . ARG A 1 104 ? -6.117 2.311 0.183 1.00 92.88 104 ARG A O 1
ATOM 791 N N . LEU A 1 105 ? -3.938 1.763 0.272 1.00 91.50 105 LEU A N 1
ATOM 792 C CA . LEU A 1 105 ? -3.909 1.493 1.711 1.00 91.50 105 LEU A CA 1
ATOM 793 C C . LEU A 1 105 ? -4.135 2.766 2.527 1.00 91.50 105 LEU A C 1
ATOM 795 O O . LEU A 1 105 ? -4.966 2.753 3.432 1.00 91.50 105 LEU A O 1
ATOM 799 N N . GLU A 1 106 ? -3.491 3.873 2.169 1.00 90.75 106 GLU A N 1
ATOM 800 C CA . GLU A 1 106 ? -3.700 5.179 2.797 1.00 90.75 106 GLU A CA 1
ATOM 801 C C . GLU A 1 106 ? -5.169 5.601 2.730 1.00 90.75 106 GLU A C 1
ATOM 803 O O . GLU A 1 106 ? -5.757 5.949 3.754 1.00 90.75 106 GLU A O 1
ATOM 808 N N . SER A 1 107 ? -5.815 5.461 1.567 1.00 87.31 107 SER A N 1
ATOM 809 C CA . SER A 1 107 ? -7.241 5.776 1.425 1.00 87.31 107 SER A CA 1
ATOM 810 C C . SER A 1 107 ? -8.135 4.919 2.333 1.00 87.31 107 SER A C 1
ATOM 812 O O . SER A 1 107 ? -9.128 5.404 2.875 1.00 87.31 107 SER A O 1
ATOM 814 N N . LYS A 1 108 ? -7.784 3.640 2.535 1.00 81.88 108 LYS A N 1
ATOM 815 C CA . LYS A 1 108 ? -8.507 2.739 3.444 1.00 81.88 108 LYS A CA 1
ATOM 816 C C . LYS A 1 108 ? -8.279 3.132 4.900 1.00 81.88 108 LYS A C 1
ATOM 818 O O . LYS A 1 108 ? -9.227 3.114 5.677 1.00 81.88 108 LYS A O 1
ATOM 823 N N . ILE A 1 109 ? -7.055 3.509 5.263 1.00 82.31 109 ILE A N 1
ATOM 824 C CA . ILE A 1 109 ? -6.716 3.967 6.614 1.00 82.31 109 ILE A CA 1
ATOM 825 C C . ILE A 1 109 ? -7.460 5.262 6.943 1.00 82.31 109 ILE A C 1
ATOM 827 O O . ILE A 1 109 ? -8.009 5.370 8.036 1.00 82.31 109 ILE A O 1
ATOM 831 N N . LEU A 1 110 ? -7.531 6.219 6.013 1.00 73.88 110 LEU A N 1
ATOM 832 C CA . LEU A 1 110 ? -8.289 7.459 6.213 1.00 73.88 110 LEU A CA 1
ATOM 833 C C . LEU A 1 110 ? -9.777 7.168 6.439 1.00 73.88 110 LEU A C 1
ATOM 835 O O . LEU A 1 110 ? -10.336 7.615 7.435 1.00 73.88 110 LEU A O 1
ATOM 839 N N . LYS A 1 111 ? -10.382 6.303 5.614 1.00 72.38 111 LYS A N 1
ATOM 840 C CA . LYS A 1 111 ? -11.776 5.856 5.802 1.00 72.38 111 LYS A CA 1
ATOM 841 C C . LYS A 1 111 ? -12.011 5.150 7.141 1.00 72.38 111 LYS A C 1
ATOM 843 O O . LYS A 1 111 ? -13.096 5.251 7.703 1.00 72.38 111 LYS A O 1
ATOM 848 N N . LEU A 1 112 ? -11.021 4.414 7.648 1.00 69.88 112 LEU A N 1
ATOM 849 C CA . LEU A 1 112 ? -11.101 3.775 8.963 1.00 69.88 112 LEU A CA 1
ATOM 850 C C . LEU A 1 112 ? -10.980 4.789 10.106 1.00 69.88 112 LEU A C 1
ATOM 852 O O . LEU A 1 112 ? -11.699 4.651 11.087 1.00 69.88 112 LEU A O 1
ATOM 856 N N . LYS A 1 113 ? -10.113 5.803 9.977 1.00 67.19 113 LYS A N 1
ATOM 857 C CA . LYS A 1 113 ? -9.965 6.883 10.968 1.00 67.19 113 LYS A CA 1
ATOM 858 C C . LYS A 1 113 ? -11.194 7.788 11.044 1.00 67.19 113 LYS A C 1
ATOM 860 O O . LYS A 1 113 ? -11.528 8.255 12.123 1.00 67.19 113 LYS A O 1
ATOM 865 N N . GLU A 1 114 ? -11.848 8.042 9.914 1.00 68.00 114 GLU A N 1
ATOM 866 C CA . GLU A 1 114 ? -13.065 8.860 9.855 1.00 68.00 114 GLU A CA 1
ATOM 867 C C . GLU A 1 114 ? -14.292 8.146 10.427 1.00 68.00 114 GLU A C 1
ATOM 869 O O . GLU A 1 114 ? -15.267 8.797 10.800 1.00 68.00 114 GLU A O 1
ATOM 874 N N . ARG A 1 115 ? -14.273 6.809 10.503 1.00 64.31 115 ARG A N 1
ATOM 875 C CA . ARG A 1 115 ? -15.398 6.061 11.052 1.00 64.31 115 ARG A CA 1
ATOM 876 C C . ARG A 1 115 ? -15.401 6.223 12.577 1.00 64.31 115 ARG A C 1
ATOM 878 O O . ARG A 1 115 ? -14.463 5.747 13.217 1.00 64.31 115 ARG A O 1
ATOM 885 N N . PRO A 1 116 ? -16.445 6.828 13.175 1.00 67.00 116 PRO A N 1
ATOM 886 C CA . PRO A 1 116 ? -16.539 6.908 14.624 1.00 67.00 116 PRO A CA 1
ATOM 887 C C . PRO A 1 116 ? -16.545 5.486 15.184 1.00 67.00 116 PRO A C 1
ATOM 889 O O . PRO A 1 116 ? -17.312 4.636 14.718 1.00 67.00 116 PRO A O 1
ATOM 892 N N . VAL A 1 117 ? -15.656 5.214 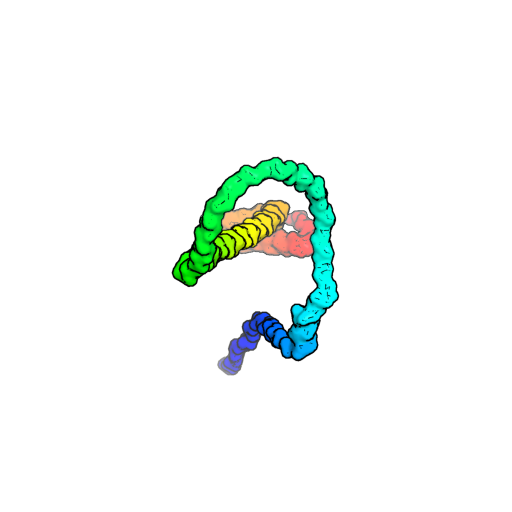16.139 1.00 69.00 117 VAL A N 1
ATOM 893 C CA . VAL A 1 117 ? -15.647 3.941 16.859 1.00 69.00 117 VAL A CA 1
ATOM 894 C C . VAL A 1 117 ? -16.889 3.946 17.742 1.00 69.00 117 VAL A C 1
ATOM 896 O O . VAL A 1 117 ? -16.974 4.768 18.654 1.00 69.00 117 VAL A O 1
ATOM 899 N N . PRO A 1 118 ? -17.885 3.085 17.479 1.00 72.25 118 PRO A N 1
ATOM 900 C CA . PRO A 1 118 ? -19.006 3.001 18.389 1.00 72.25 118 PRO A CA 1
ATOM 901 C C . PRO A 1 118 ? -18.493 2.492 19.738 1.00 72.25 118 PRO A C 1
ATOM 903 O O . PRO A 1 118 ? -17.746 1.511 19.781 1.00 72.25 118 PRO A O 1
ATOM 906 N N . CYS A 1 119 ? -18.947 3.128 20.817 1.00 86.38 119 CYS A N 1
ATOM 907 C CA . CYS A 1 119 ? -18.713 2.705 22.200 1.00 86.38 119 CYS A CA 1
ATOM 908 C C . CYS A 1 119 ? -17.304 2.958 22.755 1.00 86.38 119 CYS A C 1
ATOM 910 O O . CYS A 1 119 ? -16.767 2.122 23.489 1.00 86.38 119 CYS A O 1
ATOM 912 N N . GLU A 1 120 ? -16.665 4.071 22.372 1.00 87.25 120 GLU A N 1
ATOM 913 C CA . GLU A 1 120 ? -15.320 4.399 22.862 1.00 87.25 120 GLU A CA 1
ATOM 914 C C . GLU A 1 120 ? -15.294 4.526 24.395 1.00 87.25 120 GLU A C 1
ATOM 916 O O . GLU A 1 120 ? -14.418 3.945 25.039 1.00 87.25 120 GLU A O 1
ATOM 921 N N . ASP A 1 121 ? -16.292 5.184 24.986 1.00 87.50 121 ASP A N 1
ATOM 922 C CA . ASP A 1 121 ? -16.371 5.403 26.432 1.00 87.50 121 ASP A CA 1
ATOM 923 C C . ASP A 1 121 ? -16.577 4.094 27.206 1.00 87.50 121 ASP A C 1
ATOM 925 O O . ASP A 1 121 ? -15.869 3.823 28.177 1.00 87.50 121 ASP A O 1
ATOM 929 N N . GLU A 1 122 ? -17.465 3.210 26.742 1.00 90.19 122 GLU A N 1
ATOM 930 C CA . GLU A 1 122 ? -17.669 1.897 27.358 1.00 90.19 122 GLU A CA 1
ATOM 931 C C . GLU A 1 122 ? -16.442 0.998 27.180 1.00 90.19 122 GLU A C 1
ATOM 933 O O . GLU A 1 122 ? -16.116 0.205 28.065 1.00 90.19 122 GLU A O 1
ATOM 938 N N . SER A 1 123 ? -15.728 1.120 26.056 1.00 88.81 123 SER A N 1
ATOM 939 C CA . SER A 1 123 ? -14.481 0.383 25.835 1.00 88.81 123 SER A CA 1
ATOM 940 C C . SER A 1 123 ? -13.376 0.852 26.783 1.00 88.81 123 S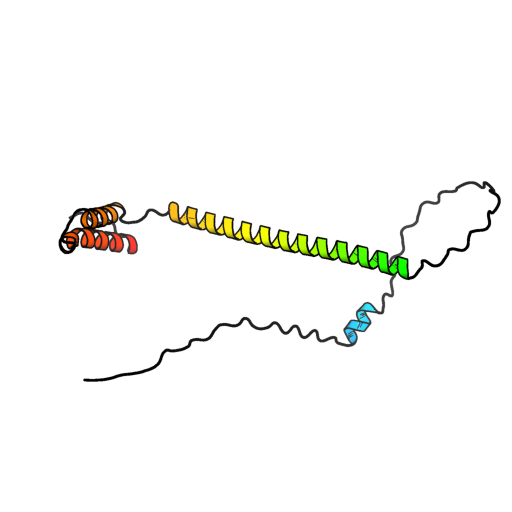ER A C 1
ATOM 942 O O . SER A 1 123 ? -12.648 0.026 27.341 1.00 88.81 123 SER A O 1
ATOM 944 N N . ARG A 1 124 ? -13.303 2.164 27.041 1.00 91.25 124 ARG A N 1
ATOM 945 C CA . ARG A 1 124 ? -12.379 2.765 28.001 1.00 91.25 124 ARG A CA 1
ATOM 946 C C . ARG A 1 124 ? -12.718 2.336 29.424 1.00 91.25 124 ARG A C 1
ATOM 948 O O . ARG A 1 124 ? -11.819 1.893 30.127 1.00 91.25 124 ARG A O 1
ATOM 955 N N . ALA A 1 125 ? -13.994 2.339 29.810 1.00 89.88 125 ALA A N 1
ATOM 956 C CA . ALA A 1 125 ? -14.444 1.876 31.125 1.00 89.88 125 ALA A CA 1
ATOM 957 C C . ALA A 1 125 ? -14.087 0.400 31.387 1.00 89.88 125 ALA A C 1
ATOM 959 O O . ALA A 1 125 ? -13.675 0.029 32.488 1.00 89.88 125 ALA A O 1
ATOM 960 N N . VAL A 1 126 ? -14.191 -0.456 30.363 1.00 91.88 126 VAL A N 1
ATOM 961 C CA . VAL A 1 126 ? -13.746 -1.854 30.448 1.00 91.88 126 VAL A CA 1
ATOM 962 C C . VAL A 1 126 ? -12.235 -1.931 30.658 1.00 91.88 126 VAL A C 1
ATOM 964 O O . VAL A 1 126 ? -11.782 -2.627 31.568 1.00 91.88 126 VAL A O 1
ATOM 967 N N . LEU A 1 127 ? -11.449 -1.210 29.856 1.00 92.31 127 LEU A N 1
ATOM 968 C CA . LEU A 1 127 ? -9.989 -1.181 29.985 1.00 92.31 127 LEU A CA 1
ATOM 969 C C . LEU A 1 127 ? -9.538 -0.642 31.348 1.00 92.31 127 LEU A C 1
ATOM 971 O O . LEU A 1 127 ? -8.649 -1.218 31.976 1.00 92.31 127 LEU A O 1
ATOM 975 N N . GLU A 1 128 ? -10.169 0.419 31.837 1.00 93.50 128 GLU A N 1
ATOM 976 C CA . GLU A 1 128 ? -9.898 0.990 33.154 1.00 93.50 128 GLU A CA 1
ATOM 977 C C . GLU A 1 128 ? -10.208 -0.014 34.263 1.00 93.50 128 GLU A C 1
ATOM 979 O O . GLU A 1 128 ? -9.362 -0.253 35.122 1.00 93.50 128 GLU A O 1
ATOM 984 N N . CYS A 1 129 ? -11.346 -0.707 34.210 1.00 92.94 129 CYS A N 1
ATOM 985 C CA . CYS A 1 129 ? -11.654 -1.745 35.189 1.00 92.94 129 CYS A CA 1
ATOM 986 C C . CYS A 1 129 ? -10.628 -2.893 35.154 1.00 92.94 129 CYS A C 1
ATOM 988 O O . CYS A 1 129 ? -10.074 -3.277 36.184 1.00 92.94 129 CYS A O 1
ATOM 990 N N . TYR A 1 130 ? -10.276 -3.400 33.965 1.00 91.81 130 TYR A N 1
ATOM 991 C CA . TYR A 1 130 ? -9.275 -4.465 33.833 1.00 91.81 130 TYR A CA 1
ATOM 992 C C . TYR A 1 130 ? -7.856 -4.026 34.204 1.00 91.81 130 TYR A C 1
ATOM 994 O O . TYR A 1 130 ? -7.016 -4.894 34.435 1.00 91.81 130 TYR A O 1
ATOM 1002 N N . THR A 1 131 ? -7.549 -2.734 34.280 1.00 92.56 131 THR A N 1
ATOM 1003 C CA . THR A 1 131 ? -6.221 -2.250 34.690 1.00 92.56 131 THR A CA 1
ATOM 1004 C C . THR A 1 131 ? -6.161 -1.889 36.171 1.00 92.56 131 THR A C 1
ATOM 1006 O O . THR A 1 131 ? -5.118 -2.090 36.792 1.00 92.56 131 THR A O 1
ATOM 1009 N N . THR A 1 132 ? -7.268 -1.429 36.754 1.00 90.12 132 THR A N 1
ATOM 1010 C CA . THR A 1 132 ? -7.340 -0.967 38.149 1.00 90.12 132 THR A CA 1
ATOM 1011 C C . THR A 1 132 ? -7.711 -2.076 39.135 1.00 90.12 132 THR A C 1
ATOM 1013 O O . THR A 1 132 ? -7.125 -2.153 40.216 1.00 90.12 132 THR A O 1
ATOM 1016 N N . GLU A 1 133 ? -8.626 -2.979 38.771 1.00 86.81 133 GLU A N 1
ATOM 1017 C CA . GLU A 1 133 ? -9.123 -4.018 39.677 1.00 86.81 133 GLU A CA 1
ATOM 1018 C C . GLU A 1 133 ? -8.191 -5.232 39.742 1.00 86.81 133 GLU A C 1
ATOM 1020 O O . GLU A 1 133 ? -7.701 -5.732 38.723 1.00 86.81 133 GLU A O 1
ATOM 1025 N N . LYS A 1 134 ? -7.971 -5.770 40.948 1.00 84.19 134 LYS A N 1
ATOM 1026 C CA . LYS A 1 134 ? -7.248 -7.046 41.118 1.00 84.19 134 LYS A CA 1
ATOM 1027 C C . LYS A 1 134 ? -8.111 -8.238 40.717 1.00 84.19 134 LYS A C 1
ATOM 1029 O O . LYS A 1 134 ? -7.590 -9.179 40.120 1.00 84.19 134 LYS A O 1
ATOM 1034 N N . ASP A 1 135 ? -9.406 -8.182 41.016 1.00 87.38 135 ASP A N 1
ATOM 1035 C CA . ASP A 1 135 ? -10.360 -9.218 40.636 1.00 87.38 135 ASP A CA 1
ATOM 1036 C C . ASP A 1 135 ? -11.081 -8.835 39.341 1.00 87.38 135 ASP A C 1
ATOM 1038 O O . ASP A 1 135 ? -11.894 -7.914 39.288 1.00 87.38 135 ASP A O 1
ATOM 1042 N N . LYS A 1 136 ? -10.775 -9.568 38.272 1.00 84.88 136 LYS A N 1
ATOM 1043 C CA . LYS A 1 136 ? -11.299 -9.292 36.932 1.00 84.88 136 LYS A CA 1
ATOM 1044 C C . LYS A 1 136 ? -12.777 -9.643 36.775 1.00 84.88 136 LYS A C 1
ATOM 1046 O O . LYS A 1 136 ? -13.395 -9.212 35.803 1.00 84.88 136 LYS A O 1
ATOM 1051 N N . LEU A 1 137 ? -13.347 -10.417 37.699 1.00 87.62 137 LEU A N 1
ATOM 1052 C CA . LEU A 1 137 ? -14.759 -10.802 37.659 1.00 87.62 137 LEU A CA 1
ATOM 1053 C C . LEU A 1 137 ? -15.686 -9.624 37.990 1.00 87.62 137 LEU A C 1
ATOM 1055 O O . LEU A 1 137 ? -16.807 -9.574 37.483 1.00 87.62 137 LEU A O 1
ATOM 1059 N N . ASN A 1 138 ? -15.197 -8.634 38.743 1.00 87.38 138 ASN A N 1
ATOM 1060 C CA . ASN A 1 138 ? -15.957 -7.429 39.092 1.00 87.38 138 ASN A CA 1
ATOM 1061 C C . ASN A 1 138 ? -16.177 -6.489 37.895 1.00 87.38 138 ASN A C 1
ATOM 1063 O O . ASN A 1 138 ? -17.101 -5.683 37.899 1.00 87.38 138 ASN A O 1
ATOM 1067 N N . CYS A 1 139 ? -15.408 -6.648 36.815 1.00 91.12 139 CYS A N 1
ATOM 1068 C CA . CYS A 1 139 ? -15.570 -5.865 35.587 1.00 91.12 139 CYS A CA 1
ATOM 1069 C C . CYS A 1 139 ? -16.757 -6.299 34.714 1.00 91.12 139 CYS A C 1
ATOM 1071 O O . CYS A 1 139 ? -16.955 -5.764 33.620 1.00 91.12 139 CYS A O 1
ATOM 1073 N N . GLY A 1 140 ? -17.566 -7.260 35.176 1.00 90.25 140 GLY A N 1
ATOM 1074 C CA . GLY A 1 140 ? -18.703 -7.792 34.430 1.00 90.25 140 GLY A CA 1
ATOM 1075 C C . GLY A 1 140 ? -19.718 -6.729 34.001 1.00 90.25 140 GLY A C 1
ATOM 1076 O O . GLY A 1 140 ? -20.260 -6.827 32.900 1.00 90.25 140 GLY A O 1
ATOM 1077 N N . ASP A 1 141 ? -19.955 -5.699 34.814 1.00 90.12 141 ASP A N 1
ATOM 1078 C CA . ASP A 1 141 ? -20.934 -4.655 34.488 1.00 90.12 141 ASP A CA 1
ATOM 1079 C C . ASP A 1 141 ? -20.423 -3.676 33.423 1.00 90.12 141 ASP A C 1
ATOM 1081 O O . ASP A 1 141 ? -21.164 -3.359 32.491 1.00 90.12 141 ASP A O 1
ATOM 1085 N N . ALA A 1 142 ? -19.133 -3.324 33.451 1.00 90.12 142 ALA A N 1
ATOM 1086 C CA . ALA A 1 142 ? -18.493 -2.566 32.374 1.00 90.12 142 ALA A CA 1
ATOM 1087 C C . ALA A 1 142 ? -18.553 -3.336 31.039 1.00 90.12 142 ALA A C 1
ATOM 1089 O O . ALA A 1 142 ? -18.909 -2.786 29.995 1.00 90.12 142 ALA A O 1
ATOM 1090 N N . VAL A 1 143 ? -18.300 -4.651 31.069 1.00 91.19 143 VAL A N 1
ATOM 1091 C CA . VAL A 1 143 ? -18.388 -5.510 29.875 1.00 91.19 143 VAL A CA 1
ATOM 1092 C C . VAL A 1 143 ? -19.830 -5.617 29.361 1.00 91.19 143 VAL A C 1
ATOM 1094 O O . VAL A 1 143 ? -20.056 -5.626 28.148 1.00 91.19 143 VAL A O 1
ATOM 1097 N N . LYS A 1 144 ? -20.833 -5.671 30.249 1.00 92.19 144 LYS A N 1
ATOM 1098 C CA . LYS A 1 144 ? -22.252 -5.643 29.850 1.00 92.19 144 LYS A CA 1
ATOM 1099 C C . LYS A 1 144 ? -22.619 -4.322 29.174 1.00 92.19 144 LYS A C 1
ATOM 1101 O O . LYS A 1 144 ? -23.325 -4.373 28.167 1.00 92.19 144 LYS A O 1
ATOM 1106 N N . ALA A 1 145 ? -22.148 -3.183 29.685 1.00 89.12 145 ALA A N 1
ATOM 1107 C CA . ALA A 1 145 ? -22.380 -1.869 29.083 1.00 89.12 145 ALA A CA 1
ATOM 1108 C C . ALA A 1 145 ? -21.806 -1.802 27.658 1.00 89.12 145 ALA A C 1
ATOM 1110 O O . ALA A 1 145 ? -22.545 -1.544 26.707 1.00 89.12 145 ALA A O 1
ATOM 1111 N N . LEU A 1 146 ? -20.547 -2.216 27.474 1.00 90.81 146 LEU A N 1
ATOM 1112 C CA . LEU A 1 146 ? -19.923 -2.320 26.149 1.00 90.81 146 LEU A CA 1
ATOM 1113 C C . LEU A 1 146 ? -20.700 -3.259 25.209 1.00 90.81 146 LEU A C 1
ATOM 1115 O O . LEU A 1 146 ? -20.868 -2.987 24.016 1.00 90.81 146 LEU A O 1
ATOM 1119 N N . ARG A 1 147 ? -21.231 -4.372 25.730 1.00 90.12 147 ARG A N 1
ATOM 1120 C CA . ARG A 1 147 ? -22.056 -5.305 24.948 1.00 90.12 147 ARG A CA 1
ATOM 1121 C C . ARG A 1 147 ? -23.396 -4.699 24.521 1.00 90.12 147 ARG A C 1
ATOM 11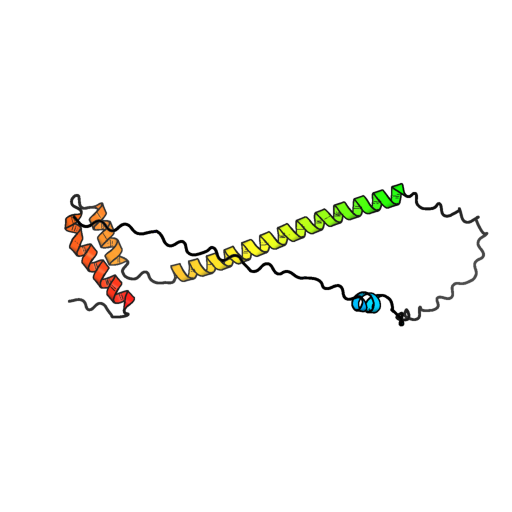23 O O . ARG A 1 147 ? -23.890 -5.034 23.445 1.00 90.12 147 ARG A O 1
ATOM 1130 N N . ARG A 1 148 ? -24.007 -3.848 25.349 1.00 88.88 148 ARG A N 1
ATOM 1131 C CA . ARG A 1 148 ? -25.246 -3.132 25.002 1.00 88.88 148 ARG A CA 1
ATOM 1132 C C . ARG A 1 148 ? -24.976 -2.092 23.925 1.00 88.88 148 ARG A C 1
ATOM 1134 O O . ARG A 1 148 ? -25.655 -2.123 22.901 1.00 88.88 148 ARG A O 1
ATOM 1141 N N . CYS A 1 149 ? -23.943 -1.273 24.100 1.00 87.31 149 CYS A N 1
ATOM 1142 C CA . CYS A 1 149 ? -23.588 -0.262 23.115 1.00 87.31 149 CYS A CA 1
ATOM 1143 C C . CYS A 1 149 ? -23.193 -0.886 21.765 1.00 87.31 149 CYS A C 1
ATOM 1145 O O . CYS A 1 149 ? -23.717 -0.495 20.723 1.00 87.31 149 CYS A O 1
ATOM 1147 N N . SER A 1 150 ? -22.355 -1.930 21.756 1.00 87.06 150 SER A N 1
ATOM 1148 C CA . SER A 1 150 ? -21.946 -2.592 20.503 1.00 87.06 150 SER A CA 1
ATOM 1149 C C . SER A 1 150 ? -23.131 -3.203 19.752 1.00 87.06 150 SER A C 1
ATOM 1151 O O . SER A 1 150 ? -23.196 -3.132 18.523 1.00 87.06 150 SER A O 1
ATOM 1153 N N . ARG A 1 151 ? -24.117 -3.752 20.473 1.00 85.25 151 ARG A N 1
ATOM 1154 C CA . ARG A 1 151 ? -25.384 -4.192 19.876 1.00 85.25 151 ARG A CA 1
ATOM 1155 C C . ARG A 1 151 ? -26.167 -3.007 19.313 1.00 85.25 151 ARG A C 1
ATOM 1157 O O . ARG A 1 151 ? -26.557 -3.069 18.153 1.00 85.25 151 ARG A O 1
ATOM 1164 N N . ALA A 1 152 ? -26.361 -1.937 20.077 1.00 81.69 152 ALA A N 1
ATOM 1165 C CA . ALA A 1 152 ? -27.087 -0.748 19.625 1.00 81.69 152 ALA A CA 1
ATOM 1166 C C . ALA A 1 152 ? -26.478 -0.152 18.340 1.00 81.69 152 ALA A C 1
ATOM 1168 O O . ALA A 1 152 ? -27.189 0.058 17.356 1.00 81.69 152 ALA A O 1
ATOM 1169 N N . ALA A 1 153 ? -25.149 -0.029 18.295 1.00 77.00 153 ALA A N 1
ATOM 1170 C CA . ALA A 1 153 ? -24.406 0.452 17.135 1.00 77.00 153 ALA A CA 1
ATOM 1171 C C . ALA A 1 153 ? -24.489 -0.474 15.909 1.00 77.00 153 ALA A C 1
ATOM 1173 O O . ALA A 1 153 ? -24.503 0.003 14.777 1.00 77.00 153 ALA A O 1
ATOM 1174 N N . THR A 1 154 ? -24.574 -1.794 16.113 1.00 74.62 154 THR A N 1
ATOM 1175 C CA . THR A 1 154 ? -24.721 -2.770 15.014 1.00 74.62 154 THR A CA 1
ATOM 1176 C C . THR A 1 154 ? -26.117 -2.709 14.382 1.00 74.62 154 THR A C 1
ATOM 1178 O O . THR A 1 154 ? -26.261 -2.950 13.186 1.00 74.62 154 THR A O 1
ATOM 1181 N N . TRP A 1 155 ? -27.143 -2.370 15.169 1.00 72.94 155 TRP A N 1
ATOM 1182 C CA . TRP A 1 155 ? -28.545 -2.342 14.734 1.00 72.94 155 TRP A CA 1
ATOM 1183 C C . TRP A 1 155 ? -29.093 -0.931 14.463 1.00 72.94 155 TRP A C 1
ATOM 1185 O O . TRP A 1 155 ? -30.278 -0.799 14.163 1.00 72.94 155 TRP A O 1
ATOM 1195 N N . GLY A 1 156 ? -28.266 0.116 14.573 1.00 62.66 156 GLY A N 1
ATOM 1196 C CA . GLY A 1 156 ? -28.665 1.507 14.332 1.00 62.66 156 GLY A CA 1
ATOM 1197 C C . GLY A 1 156 ? -29.748 2.027 15.284 1.00 62.66 156 GLY A C 1
ATOM 1198 O O . GLY A 1 156 ? -30.465 2.960 14.929 1.00 62.66 156 GLY A O 1
ATOM 1199 N N . ARG A 1 157 ? -29.908 1.418 16.468 1.00 59.56 157 ARG A N 1
ATOM 1200 C CA . ARG A 1 157 ? -30.866 1.892 17.474 1.00 59.56 157 ARG A CA 1
ATOM 1201 C C . ARG A 1 157 ? -30.166 2.842 18.447 1.00 59.56 157 ARG A C 1
ATOM 1203 O O . ARG A 1 157 ? -29.074 2.498 18.898 1.00 59.56 157 ARG A O 1
ATOM 1210 N N . PRO A 1 158 ? -30.767 3.994 18.788 1.00 56.91 158 PRO A N 1
ATOM 1211 C CA . PRO A 1 158 ? -30.242 4.845 19.847 1.00 56.91 158 PRO A CA 1
ATOM 1212 C C . PRO A 1 158 ? -30.248 4.075 21.176 1.00 56.91 158 PRO A C 1
ATOM 1214 O O . PRO A 1 158 ? -31.184 3.325 21.458 1.00 56.91 158 PRO A O 1
ATOM 1217 N N . LEU A 1 159 ? -29.173 4.220 21.954 1.00 56.75 159 LEU A N 1
ATOM 1218 C CA . LEU A 1 159 ? -29.126 3.781 23.347 1.00 56.75 159 LEU A CA 1
ATOM 1219 C C . LEU A 1 159 ? -30.129 4.640 24.121 1.00 56.75 159 LEU A C 1
ATOM 1221 O O . LEU A 1 159 ? -29.876 5.822 24.328 1.00 56.75 159 LEU A O 1
ATOM 1225 N N . GLU A 1 160 ? -31.276 4.076 24.490 1.00 53.00 160 GLU A N 1
ATOM 1226 C CA . GLU A 1 160 ? -32.097 4.675 25.541 1.00 53.00 160 GLU A CA 1
ATOM 1227 C C . GLU A 1 160 ? -31.363 4.473 26.873 1.00 53.00 160 GLU A C 1
ATOM 1229 O O . GLU A 1 160 ? -31.059 3.342 27.263 1.00 53.00 160 GLU A O 1
ATOM 1234 N N . GLU A 1 161 ? -31.000 5.589 27.505 1.00 52.44 161 GLU A N 1
ATOM 1235 C CA . GLU A 1 161 ? -30.575 5.655 28.902 1.00 52.44 161 GLU A CA 1
ATOM 1236 C C . GLU A 1 161 ? -31.814 5.423 29.785 1.00 52.44 161 GLU A C 1
ATOM 1238 O O . GLU A 1 161 ? -32.754 6.217 29.743 1.00 52.44 161 GLU A O 1
ATOM 1243 N N . ASP A 1 162 ? -31.815 4.319 30.538 1.00 40.19 162 ASP A N 1
ATOM 1244 C CA . ASP A 1 162 ? -32.745 4.021 31.644 1.00 40.19 162 ASP A CA 1
ATOM 1245 C C . ASP A 1 162 ? -32.043 4.289 32.983 1.00 40.19 162 ASP A C 1
ATOM 1247 O O . ASP A 1 162 ? -30.896 3.794 33.145 1.00 40.19 162 ASP A O 1
#

pLDDT: mean 72.64, std 19.73, range [38.91, 98.12]

Radius of gyration: 39.5 Å; chains: 1; bounding box: 74×66×103 Å

Secondary structure (DSSP, 8-state):
--------------PPP---------HHHHHHHS----PPPPPPPP-----------------PPPPHHHHHHHHHHHHHHHHHHHHHHHHHHHHHHHHHHHHHHHHHHHHHHHS--TTHHHHHHHHHHHHH-S-GGGGHHHHHHHHHHHHHHHHT------

Foldseek 3Di:
DDDDDDDDDDDDDDDDDDPPPPVPPDVVVVVVPPDPPDDDDDDDDDDDDDDDDDDPDDPDDPPDPDDVVVVVVVVVVVVVVVVVVVVVVVVVVVVVVVVVVVVVVVVVVVVVVPDPDFPPVLVVLLVCCVVPDPDNVVSVVSVVVSVQRVVCVVVVHDDDDD

Sequence (162 aa):
MGGSSSTPSETPESSPPAATNEIILTPDFLHTYSTTEGAPQPPPQPQTSLDASEAPAAPAAPSRPLDEATVAELRAQWEREYRMKLLAEFEKTKREAMEAEMTRLESKILKLKERPVPCEDESRAVLECYTTEKDKLNCGDAVKALRRCSRAATWGRPLEED

Organism: Vitrella brassicaformis (strain CCMP3155) (NCBI:txid1169540)